Protein AF-A0A6A3IFI1-F1 (afdb_monomer)

Foldseek 3Di:
DPPVVVQLVVLVVCLLPQADDDPDDLVNSLVVNVVSCVSNVQDLADQDPSVQVSLVSSLVRDPDVVLCVVCVPPPPRHDVSSVVVVVVVVVVVVVVVVVPDPPDDPDD

Sequence (108 aa):
MYYCAEFTRSATARYYSAKRYGKEHVCDYLNRLNGYARNAGVQFEGDGRDAKHHVEHFLDTCDDRGLEECLCHVRVSDIYELEGMIDGILRYRKRNSAREPSLRRYRI

Mean predicted aligned error: 9.22 Å

Organism: NCBI:txid53985

Nearest PDB structures (foldseek):
  6hww-assembly1_A  TM=5.059E-01  e=2.234E+00  Murine leukemia virus
  1v2z-assembly1_A-2  TM=2.983E-01  e=1.498E+00  Thermosynechococcus vestitus BP-1
  5c5e-assembly1_B  TM=2.623E-01  e=2.365E+00  Synechococcus elongatus PCC 7942 = FACHB-805

Radius of gyration: 18.04 Å; Cα contacts (8 Å, |Δi|>4): 78; chains: 1; bounding box: 43×27×64 Å

Secondary structure (DSSP, 8-state):
--HHHHHHHHHHHHHHH----TT--HHHHHHHHHHHHHHHT---SSSSHHHHHHHHHHHHHS--HHHHHHHTTS---SHHHHHHHHHHHHHHHHHHHTT---------

pLDDT: mean 80.7, std 13.39, range [44.22, 94.38]

Solvent-accessible surface area (backbone atoms only — not comparable to full-atom values): 6302 Å² total; per-residue (Å²): 137,72,71,62,58,58,53,40,51,52,24,41,51,51,39,77,68,54,59,58,58,94,85,62,49,70,71,59,42,49,55,53,49,53,53,29,31,56,62,41,66,51,59,33,92,42,86,41,73,49,8,36,51,48,52,52,53,46,52,76,27,54,81,42,67,72,55,38,64,70,43,72,82,51,86,63,44,35,54,68,59,45,52,51,49,50,53,50,53,52,52,49,50,56,55,51,66,71,61,61,72,76,92,70,78,92,76,132

Structure (mmCIF, N/CA/C/O backbone):
data_AF-A0A6A3IFI1-F1
#
_entry.id   AF-A0A6A3IFI1-F1
#
loop_
_atom_site.group_PDB
_atom_site.id
_atom_site.type_symbol
_atom_site.label_atom_id
_atom_site.label_alt_id
_atom_site.label_comp_id
_atom_site.label_asym_id
_atom_site.label_entity_id
_atom_site.label_seq_id
_atom_site.pdbx_PDB_ins_code
_atom_site.Cartn_x
_atom_site.Cartn_y
_atom_site.Cartn_z
_atom_site.occupancy
_atom_site.B_iso_or_equiv
_atom_site.auth_seq_id
_atom_site.auth_comp_id
_atom_site.auth_asym_id
_atom_site.auth_atom_id
_atom_site.pdbx_PDB_model_num
ATOM 1 N N . MET A 1 1 ? 22.986 -6.237 -22.266 1.00 44.22 1 MET A N 1
ATOM 2 C CA . MET A 1 1 ? 21.945 -5.346 -21.705 1.00 44.22 1 MET A CA 1
ATOM 3 C C . MET A 1 1 ? 21.795 -5.590 -20.198 1.00 44.22 1 MET A C 1
ATOM 5 O O . MET A 1 1 ? 20.868 -6.271 -19.795 1.00 44.22 1 MET A O 1
ATOM 9 N N . TYR A 1 2 ? 22.713 -5.090 -19.358 1.00 55.84 2 TYR A N 1
ATOM 10 C CA . TYR A 1 2 ? 22.744 -5.425 -17.915 1.00 55.84 2 TYR A CA 1
ATOM 11 C C . TYR A 1 2 ? 22.252 -4.297 -16.985 1.00 55.84 2 TYR A C 1
ATOM 13 O O . TYR A 1 2 ? 22.098 -4.505 -15.789 1.00 55.84 2 TYR A O 1
ATOM 21 N N . TYR A 1 3 ? 21.973 -3.102 -17.519 1.00 50.97 3 TYR A N 1
ATOM 22 C CA . TYR A 1 3 ? 21.614 -1.936 -16.700 1.00 50.97 3 TYR A CA 1
ATOM 23 C C . TYR A 1 3 ? 20.147 -1.951 -16.222 1.00 50.97 3 TYR A C 1
ATOM 25 O O . TYR A 1 3 ? 19.836 -1.426 -15.158 1.00 50.97 3 TYR A O 1
ATOM 33 N N . CYS A 1 4 ? 19.244 -2.608 -16.960 1.00 59.72 4 CYS A N 1
ATO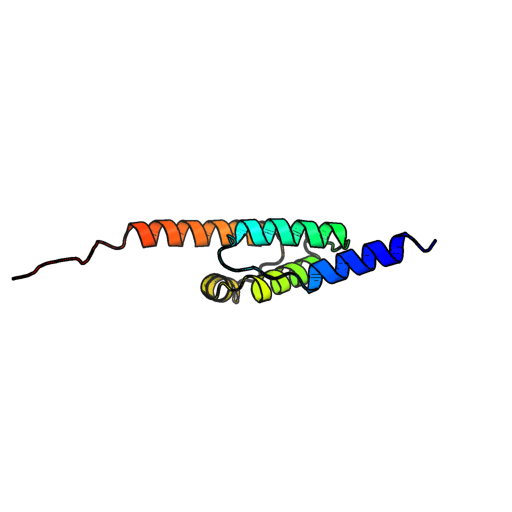M 34 C CA . CYS A 1 4 ? 17.822 -2.670 -16.601 1.00 59.72 4 CYS A CA 1
ATOM 35 C C . CYS A 1 4 ? 17.530 -3.664 -15.466 1.00 59.72 4 CYS A C 1
ATOM 37 O O . CYS A 1 4 ? 16.679 -3.389 -14.628 1.00 59.72 4 CYS A O 1
ATOM 39 N N . ALA A 1 5 ? 18.254 -4.788 -15.393 1.00 61.28 5 ALA A N 1
ATOM 40 C CA . ALA A 1 5 ? 17.968 -5.848 -14.423 1.00 61.28 5 ALA A CA 1
ATOM 41 C C . ALA A 1 5 ? 18.235 -5.417 -12.972 1.00 61.28 5 ALA A C 1
ATOM 43 O O . ALA A 1 5 ? 17.437 -5.721 -12.093 1.00 61.28 5 ALA A O 1
ATOM 44 N 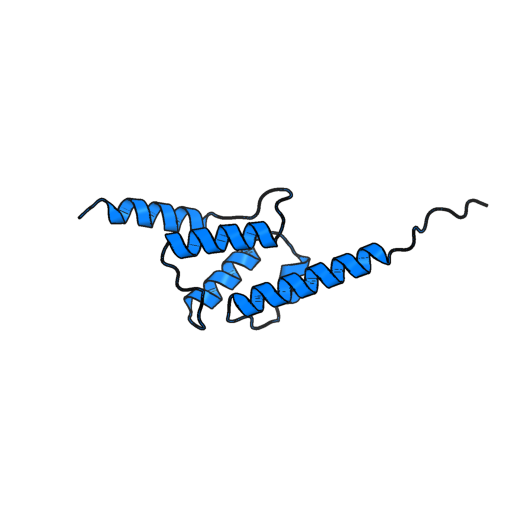N . GLU A 1 6 ? 19.311 -4.668 -12.716 1.00 65.62 6 GLU A N 1
ATOM 45 C CA . GLU A 1 6 ? 19.642 -4.167 -11.373 1.00 65.62 6 GLU A CA 1
ATOM 46 C C . GLU A 1 6 ? 18.659 -3.083 -10.904 1.00 65.62 6 GLU A C 1
ATOM 48 O O . GLU A 1 6 ? 18.229 -3.089 -9.749 1.00 65.62 6 GLU A O 1
ATOM 53 N N . PHE A 1 7 ? 18.233 -2.190 -11.808 1.00 63.88 7 PHE A N 1
ATOM 54 C CA . PHE A 1 7 ? 17.234 -1.166 -11.493 1.00 63.88 7 PHE A CA 1
ATOM 55 C C . PHE A 1 7 ? 15.871 -1.790 -11.183 1.00 63.88 7 PHE A C 1
ATOM 57 O O . PHE A 1 7 ? 15.280 -1.483 -10.147 1.00 63.88 7 PHE A O 1
ATOM 64 N N . THR A 1 8 ? 15.407 -2.720 -12.024 1.00 68.31 8 THR A N 1
ATOM 65 C CA . THR A 1 8 ? 14.160 -3.457 -11.789 1.00 68.31 8 THR A CA 1
ATOM 66 C C . THR A 1 8 ? 14.252 -4.284 -10.511 1.00 68.31 8 THR A C 1
ATOM 68 O O . THR A 1 8 ? 13.376 -4.171 -9.664 1.00 68.31 8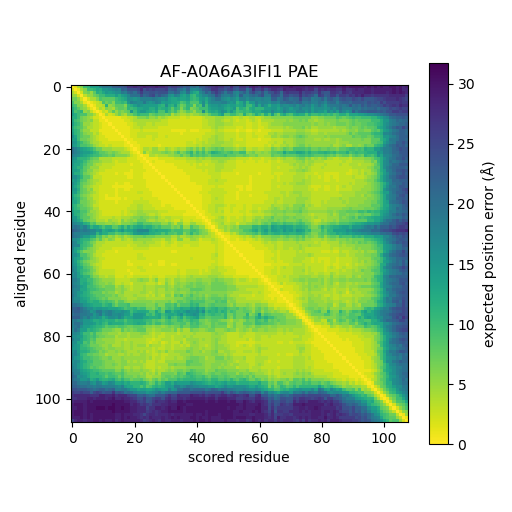 THR A O 1
ATOM 71 N N . ARG A 1 9 ? 15.347 -5.020 -10.281 1.00 74.88 9 ARG A N 1
ATOM 72 C CA . ARG A 1 9 ? 15.569 -5.786 -9.044 1.00 74.88 9 ARG A CA 1
ATOM 73 C C . ARG A 1 9 ? 15.542 -4.893 -7.802 1.00 74.88 9 ARG A C 1
ATOM 75 O O . ARG A 1 9 ? 14.934 -5.265 -6.800 1.00 74.88 9 ARG A O 1
ATOM 82 N N . SER A 1 10 ? 16.137 -3.699 -7.867 1.00 86.94 10 SER A N 1
ATOM 83 C CA . SER A 1 10 ? 16.043 -2.712 -6.787 1.00 86.94 10 SER A CA 1
ATOM 84 C C . SER A 1 10 ? 14.622 -2.173 -6.612 1.00 86.94 10 SER A C 1
ATOM 86 O O . SER A 1 10 ? 14.241 -1.893 -5.477 1.00 86.94 10 SER A O 1
ATOM 88 N N . ALA A 1 11 ? 13.856 -1.980 -7.685 1.00 89.19 11 ALA A N 1
ATOM 89 C CA . ALA A 1 11 ? 12.484 -1.487 -7.605 1.00 89.19 11 ALA A CA 1
ATOM 90 C C . ALA A 1 11 ? 11.551 -2.542 -6.995 1.00 89.19 11 ALA A C 1
ATOM 92 O O . ALA A 1 11 ? 10.828 -2.246 -6.045 1.00 89.19 11 ALA A O 1
ATOM 93 N N . THR A 1 12 ? 11.647 -3.790 -7.453 1.00 89.25 12 THR A N 1
ATOM 94 C CA . THR A 1 12 ? 10.906 -4.933 -6.912 1.00 89.25 12 THR A CA 1
ATOM 95 C C . THR A 1 12 ? 11.246 -5.169 -5.439 1.00 89.25 12 THR A C 1
ATOM 97 O O . THR A 1 12 ? 10.349 -5.357 -4.621 1.00 89.25 12 THR A O 1
ATOM 100 N N . ALA A 1 13 ? 12.526 -5.066 -5.057 1.00 90.62 13 ALA A N 1
ATOM 101 C CA . ALA A 1 13 ? 12.938 -5.170 -3.657 1.00 90.62 13 ALA A CA 1
ATOM 102 C C . ALA A 1 13 ? 12.327 -4.062 -2.785 1.00 90.62 13 ALA A C 1
ATOM 104 O O . ALA A 1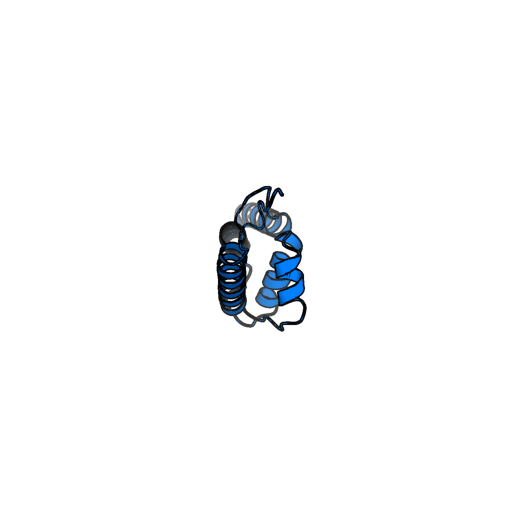 13 ? 11.865 -4.339 -1.679 1.00 90.62 13 ALA A O 1
ATOM 105 N N . ARG A 1 14 ? 12.279 -2.813 -3.273 1.00 91.94 14 ARG A N 1
ATOM 106 C CA . ARG A 1 14 ? 11.621 -1.703 -2.558 1.00 91.94 14 ARG A CA 1
ATOM 107 C C . ARG A 1 14 ? 10.120 -1.923 -2.418 1.00 91.94 14 ARG A C 1
ATOM 109 O O . ARG A 1 14 ? 9.585 -1.628 -1.360 1.00 91.94 14 ARG A O 1
ATOM 116 N N . TYR A 1 15 ? 9.463 -2.448 -3.451 1.00 93.94 15 TYR A N 1
ATOM 117 C CA . TYR A 1 15 ? 8.035 -2.752 -3.421 1.00 93.94 15 TYR A CA 1
ATOM 118 C C . TYR A 1 15 ? 7.694 -3.800 -2.349 1.00 93.94 15 TYR A C 1
ATOM 120 O O . TYR A 1 15 ? 6.918 -3.514 -1.439 1.00 93.94 15 TYR A O 1
ATOM 128 N N . TYR A 1 16 ? 8.341 -4.968 -2.382 1.00 90.38 16 TYR A N 1
ATOM 129 C CA . TYR A 1 16 ? 8.042 -6.054 -1.439 1.00 90.38 16 TYR A CA 1
ATOM 130 C C . TYR A 1 16 ? 8.520 -5.794 -0.004 1.00 90.38 16 TYR A C 1
ATOM 132 O O . TYR A 1 16 ? 7.983 -6.377 0.932 1.00 90.38 16 TYR A O 1
ATOM 140 N N . SER A 1 17 ? 9.515 -4.924 0.195 1.00 91.06 17 SER A N 1
ATOM 141 C CA . SER A 1 17 ? 9.972 -4.530 1.539 1.00 91.06 17 SER A CA 1
ATOM 142 C C . SER A 1 17 ? 9.242 -3.310 2.107 1.00 91.06 17 SER A C 1
ATOM 144 O O . SER A 1 17 ? 9.462 -2.952 3.268 1.00 91.06 17 SER A O 1
ATOM 146 N N . ALA A 1 18 ? 8.397 -2.647 1.311 1.00 93.12 18 ALA A N 1
ATOM 147 C CA . ALA A 1 18 ? 7.685 -1.463 1.752 1.00 93.12 18 ALA A CA 1
ATOM 148 C C . ALA A 1 18 ? 6.682 -1.814 2.847 1.00 93.12 18 ALA A C 1
ATOM 150 O O . ALA A 1 18 ? 5.826 -2.669 2.677 1.00 93.12 18 ALA A O 1
ATOM 151 N N . LYS A 1 19 ? 6.747 -1.062 3.939 1.00 94.06 19 LYS A N 1
ATOM 152 C CA . LYS A 1 19 ? 5.749 -1.055 5.004 1.00 94.06 19 LYS A CA 1
ATOM 153 C C . LYS A 1 19 ? 5.464 0.367 5.437 1.00 94.06 19 LYS A C 1
ATOM 155 O O . LYS A 1 19 ? 6.278 1.264 5.175 1.00 94.06 19 LYS A O 1
ATOM 160 N N . ARG A 1 20 ? 4.319 0.579 6.071 1.00 93.88 20 ARG A N 1
ATOM 161 C CA . ARG A 1 20 ? 4.000 1.860 6.693 1.00 93.88 20 ARG A CA 1
ATOM 162 C C . ARG A 1 20 ? 4.899 2.078 7.908 1.00 93.88 20 ARG A C 1
ATOM 164 O O . ARG A 1 20 ? 5.195 1.137 8.644 1.00 93.88 20 ARG A O 1
ATOM 171 N N . TYR A 1 21 ? 5.346 3.313 8.127 1.00 86.81 21 TYR A N 1
ATOM 172 C CA . TYR A 1 21 ? 6.222 3.635 9.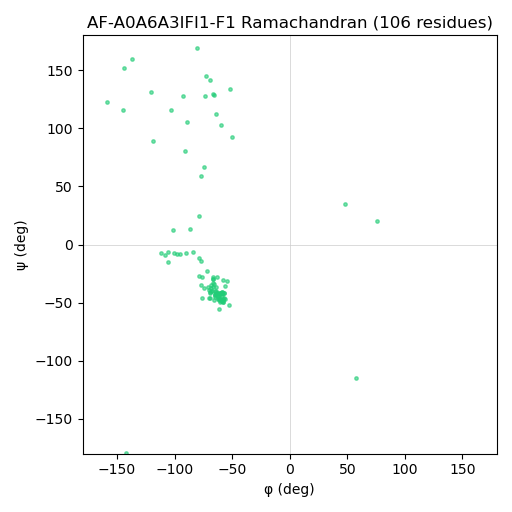259 1.00 86.81 21 TYR A CA 1
ATOM 173 C C . TYR A 1 21 ? 5.619 4.684 10.200 1.00 86.81 21 TYR A C 1
ATOM 175 O O . TYR A 1 21 ? 5.225 5.774 9.786 1.00 86.81 21 TYR A O 1
ATOM 183 N N . GLY A 1 22 ? 5.641 4.393 11.505 1.00 85.88 22 GLY A N 1
ATOM 184 C CA . GLY A 1 22 ? 5.365 5.361 12.568 1.00 85.88 22 GLY A CA 1
ATOM 185 C C . GLY A 1 22 ? 3.993 6.028 12.452 1.00 85.88 22 GLY A C 1
ATOM 186 O O . GLY A 1 22 ? 2.965 5.380 12.605 1.00 85.88 22 GLY A O 1
ATOM 187 N N . LYS A 1 23 ? 3.986 7.347 12.225 1.00 86.06 23 LYS A N 1
ATOM 188 C CA . LYS A 1 23 ? 2.768 8.168 12.102 1.00 86.06 23 LYS A CA 1
ATOM 189 C C . LYS A 1 23 ? 2.400 8.495 10.649 1.00 86.06 23 LYS A C 1
ATOM 191 O O . LYS A 1 23 ? 1.578 9.382 10.438 1.00 86.06 23 LYS A O 1
ATOM 196 N N . GLU A 1 24 ? 3.015 7.832 9.665 1.00 90.06 24 GLU A N 1
ATOM 197 C CA . GLU A 1 24 ? 2.663 7.992 8.247 1.00 90.06 24 GLU A CA 1
ATOM 198 C C . GLU A 1 24 ? 1.151 7.801 8.079 1.00 90.06 24 GLU A C 1
ATOM 200 O O . GLU A 1 24 ? 0.560 6.888 8.669 1.00 90.06 24 GLU A O 1
ATOM 205 N N . HIS A 1 25 ? 0.497 8.689 7.335 1.00 89.44 25 HIS A N 1
ATOM 206 C CA . HIS A 1 25 ?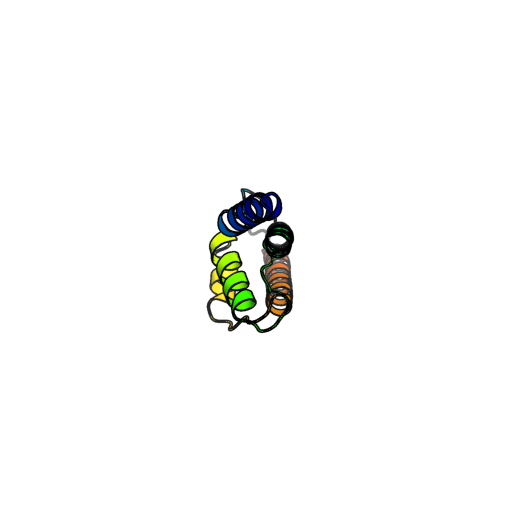 -0.927 8.544 7.083 1.00 89.44 25 HIS A CA 1
ATOM 207 C C . HIS A 1 25 ? -1.150 7.393 6.099 1.00 89.44 25 HIS A C 1
ATOM 209 O O . HIS A 1 25 ? -0.352 7.179 5.190 1.00 89.44 25 HIS A O 1
ATOM 215 N N . VAL A 1 26 ? -2.246 6.652 6.256 1.00 89.81 26 VAL A N 1
ATOM 216 C CA . VAL A 1 26 ? -2.528 5.482 5.410 1.00 89.81 26 VAL A CA 1
ATOM 217 C C . VAL A 1 26 ? -2.571 5.857 3.923 1.00 89.81 26 VAL A C 1
ATOM 219 O O . VAL A 1 26 ? -2.004 5.148 3.098 1.00 89.81 26 VAL A O 1
ATOM 222 N N . CYS A 1 27 ? -3.180 6.995 3.575 1.00 90.19 27 CYS A N 1
ATOM 223 C CA . CYS A 1 27 ? -3.223 7.463 2.186 1.00 90.19 27 CYS A CA 1
ATOM 224 C C . CYS A 1 27 ? -1.834 7.832 1.641 1.00 90.19 27 CYS A C 1
ATOM 226 O O . CYS A 1 27 ? -1.572 7.631 0.458 1.00 90.19 27 CYS A O 1
ATOM 228 N N . ASP A 1 28 ? -0.942 8.359 2.484 1.00 91.81 28 ASP A N 1
ATOM 229 C CA . ASP A 1 28 ? 0.428 8.688 2.071 1.00 91.81 28 ASP A CA 1
ATOM 230 C C . ASP A 1 28 ? 1.209 7.401 1.798 1.00 91.81 28 ASP A C 1
ATOM 232 O O . ASP A 1 28 ? 1.907 7.287 0.788 1.00 91.81 28 ASP A O 1
ATOM 236 N N . TYR A 1 29 ? 1.017 6.399 2.660 1.00 93.50 29 TYR A N 1
ATOM 237 C CA . TYR A 1 29 ? 1.594 5.077 2.477 1.00 93.50 29 TYR A CA 1
ATOM 238 C C . TYR A 1 29 ? 1.109 4.409 1.184 1.00 93.50 29 TYR A C 1
ATOM 240 O O . TYR A 1 29 ? 1.935 3.932 0.407 1.00 93.50 29 TYR A O 1
ATOM 248 N N . LEU A 1 30 ? -0.200 4.437 0.914 1.00 91.88 30 LEU A N 1
ATOM 249 C CA . LEU A 1 30 ? -0.779 3.902 -0.321 1.00 91.88 30 LEU A CA 1
ATOM 250 C C . LEU A 1 30 ? -0.173 4.576 -1.560 1.00 91.88 30 LEU A C 1
ATOM 252 O O . LEU A 1 30 ? 0.308 3.898 -2.462 1.00 91.88 30 LEU A O 1
ATOM 256 N N . ASN A 1 31 ? -0.087 5.910 -1.570 1.00 91.38 31 ASN A N 1
ATOM 257 C CA . ASN A 1 31 ? 0.530 6.653 -2.672 1.00 91.38 31 ASN A CA 1
ATOM 258 C C . ASN A 1 31 ? 2.003 6.269 -2.891 1.00 91.38 31 ASN A C 1
ATOM 260 O O . ASN A 1 31 ? 2.448 6.101 -4.032 1.00 91.38 31 ASN A O 1
ATOM 264 N N . ARG A 1 32 ? 2.767 6.098 -1.805 1.00 94.38 32 ARG A N 1
ATOM 265 C CA . ARG A 1 32 ? 4.167 5.654 -1.863 1.00 94.38 32 ARG A CA 1
ATOM 266 C C . ARG A 1 32 ? 4.286 4.232 -2.412 1.00 94.38 32 ARG A C 1
ATOM 268 O O . ARG A 1 32 ? 5.148 3.980 -3.258 1.00 94.38 32 ARG A O 1
ATOM 275 N N . LEU A 1 33 ? 3.417 3.326 -1.968 1.00 94.00 33 LEU A N 1
ATOM 276 C CA . LEU A 1 33 ? 3.383 1.938 -2.418 1.00 94.00 33 LEU A CA 1
ATOM 277 C C . LEU A 1 33 ? 3.011 1.835 -3.906 1.00 94.00 33 LEU A C 1
ATOM 279 O O . LEU A 1 33 ? 3.707 1.139 -4.648 1.00 94.00 33 LEU A O 1
ATOM 283 N N . ASN A 1 34 ? 2.020 2.606 -4.363 1.00 92.56 34 ASN A N 1
ATOM 284 C CA . ASN A 1 34 ? 1.632 2.714 -5.774 1.00 92.56 34 ASN A CA 1
ATOM 285 C C . ASN A 1 34 ? 2.822 3.170 -6.634 1.00 92.56 34 ASN A C 1
ATOM 287 O O . ASN A 1 34 ? 3.085 2.625 -7.706 1.00 92.56 34 ASN A O 1
ATOM 291 N N . GLY A 1 35 ? 3.603 4.142 -6.151 1.00 93.06 35 GLY A N 1
ATOM 292 C CA . GLY A 1 35 ? 4.831 4.579 -6.818 1.00 93.06 35 GLY A CA 1
ATOM 293 C C . GLY A 1 35 ? 5.875 3.464 -6.954 1.00 93.06 35 GLY A C 1
ATOM 294 O O . GLY A 1 35 ? 6.489 3.313 -8.011 1.00 93.06 35 GLY A O 1
ATOM 295 N N . TYR A 1 36 ? 6.073 2.649 -5.915 1.00 93.31 36 TYR A N 1
ATOM 296 C CA . TYR A 1 36 ? 6.991 1.507 -5.982 1.00 93.31 36 TYR A CA 1
ATOM 297 C C . TYR A 1 36 ? 6.492 0.400 -6.904 1.00 93.31 36 TYR A C 1
ATOM 299 O O . TYR A 1 36 ? 7.293 -0.141 -7.662 1.00 93.31 36 TYR A O 1
ATOM 307 N N . ALA A 1 37 ? 5.192 0.111 -6.891 1.00 91.88 37 ALA A N 1
ATOM 308 C CA . ALA A 1 37 ? 4.573 -0.859 -7.783 1.00 91.88 37 ALA A CA 1
ATOM 309 C C . ALA A 1 37 ? 4.757 -0.464 -9.258 1.00 91.88 37 ALA A C 1
ATOM 311 O O . ALA A 1 37 ? 5.251 -1.274 -10.043 1.00 91.88 37 ALA A O 1
ATOM 312 N N . ARG A 1 38 ? 4.504 0.808 -9.613 1.00 91.44 38 ARG A N 1
ATOM 313 C CA . ARG A 1 38 ? 4.756 1.331 -10.973 1.00 91.44 38 ARG A CA 1
ATOM 314 C C . ARG A 1 38 ? 6.225 1.199 -11.375 1.00 91.44 38 ARG A C 1
ATOM 316 O O . ARG A 1 38 ? 6.525 0.730 -12.468 1.00 91.44 38 ARG A O 1
ATOM 323 N N . ASN A 1 39 ? 7.149 1.545 -10.478 1.00 90.50 39 ASN A N 1
ATOM 324 C CA . ASN A 1 39 ? 8.589 1.423 -10.739 1.00 90.50 39 ASN A CA 1
ATOM 325 C C . ASN A 1 39 ? 9.057 -0.035 -10.877 1.00 90.50 39 ASN A C 1
ATOM 327 O O . ASN A 1 39 ? 10.035 -0.302 -11.573 1.00 90.50 39 ASN A O 1
ATOM 331 N N . ALA A 1 40 ? 8.387 -0.969 -10.202 1.00 89.81 40 ALA A N 1
ATOM 332 C CA . ALA A 1 40 ? 8.654 -2.401 -10.285 1.00 89.81 40 ALA A CA 1
ATOM 333 C C . ALA A 1 40 ? 7.959 -3.079 -11.481 1.00 89.81 40 ALA A C 1
ATOM 335 O O . ALA A 1 40 ? 8.211 -4.256 -11.727 1.00 89.81 40 ALA A O 1
ATOM 336 N N . GLY A 1 41 ? 7.112 -2.354 -12.222 1.00 88.19 41 GLY A N 1
ATOM 337 C CA . GLY A 1 41 ? 6.344 -2.888 -13.348 1.00 88.19 41 GLY A CA 1
ATOM 338 C C . GLY A 1 41 ? 5.141 -3.744 -12.941 1.00 88.19 41 GLY A C 1
ATOM 339 O O . GLY A 1 41 ? 4.669 -4.535 -13.750 1.00 88.19 41 GLY A O 1
ATOM 340 N N . VAL A 1 42 ? 4.656 -3.609 -11.703 1.00 88.56 42 VAL A N 1
ATOM 341 C CA . VAL A 1 42 ? 3.466 -4.320 -11.211 1.00 88.56 42 VAL A CA 1
ATOM 342 C C . VAL A 1 42 ? 2.218 -3.705 -11.841 1.00 88.56 42 VAL A C 1
ATOM 344 O O . VAL A 1 42 ? 2.012 -2.493 -11.756 1.00 88.56 42 VAL A O 1
ATOM 347 N N . GLN A 1 43 ? 1.370 -4.531 -12.453 1.00 86.38 43 GLN A N 1
ATOM 348 C CA . GLN A 1 43 ? 0.138 -4.081 -13.104 1.00 86.38 43 GLN A CA 1
ATOM 349 C C . GLN A 1 43 ? -1.042 -4.110 -12.121 1.00 86.38 43 GLN A C 1
ATOM 351 O O . GLN A 1 43 ? -1.831 -5.049 -12.111 1.00 86.38 43 GLN A O 1
ATOM 356 N N . PHE A 1 44 ? -1.158 -3.084 -11.275 1.00 83.44 44 PHE A N 1
ATOM 357 C CA . PHE A 1 44 ? -2.196 -3.013 -10.232 1.00 83.44 44 PHE A CA 1
ATOM 358 C C . PHE A 1 44 ? -3.410 -2.131 -10.583 1.00 83.44 44 PHE A C 1
ATOM 360 O O . PHE A 1 44 ? -4.375 -2.108 -9.829 1.00 83.44 44 PHE A O 1
ATOM 367 N N . GLU A 1 45 ? -3.369 -1.396 -11.697 1.00 81.62 45 GLU A N 1
ATOM 368 C CA . GLU A 1 45 ? -4.407 -0.426 -12.104 1.00 81.62 45 GLU A CA 1
ATOM 369 C C . GLU A 1 45 ? -5.568 -1.062 -12.905 1.00 81.62 45 GLU A C 1
ATOM 371 O O . GLU A 1 45 ? -6.343 -0.353 -13.541 1.00 81.62 45 GLU A O 1
ATOM 376 N N . GLY A 1 46 ? -5.676 -2.394 -12.926 1.00 77.62 46 GLY A N 1
ATOM 377 C CA . GLY A 1 46 ? -6.746 -3.125 -13.616 1.00 77.62 46 GLY A CA 1
ATOM 378 C C . GLY A 1 46 ? -7.201 -4.352 -12.829 1.00 77.62 46 GLY A C 1
ATOM 379 O O . GLY A 1 46 ? -6.649 -4.653 -11.783 1.00 77.62 46 GLY A O 1
ATOM 380 N N . ASP A 1 47 ? -8.154 -5.126 -13.340 1.00 68.81 47 ASP A N 1
ATOM 381 C CA . ASP A 1 47 ? -8.761 -6.286 -12.655 1.00 68.81 47 ASP A CA 1
ATOM 382 C C . ASP A 1 47 ? -7.906 -7.577 -12.682 1.00 68.81 47 ASP A C 1
ATOM 384 O O . ASP A 1 47 ? -8.401 -8.702 -12.562 1.00 68.81 47 ASP A O 1
ATOM 388 N N . GLY A 1 48 ? -6.590 -7.426 -12.838 1.00 74.12 48 GLY A N 1
ATOM 389 C CA . GLY A 1 48 ? -5.639 -8.526 -12.962 1.00 74.12 48 GLY A CA 1
ATOM 390 C C . GLY A 1 48 ? -5.244 -9.171 -11.628 1.00 74.12 48 GLY A C 1
ATOM 391 O O . GLY A 1 48 ? -5.465 -8.640 -10.540 1.00 74.12 48 GLY A O 1
ATOM 392 N N . ARG A 1 49 ? -4.558 -10.323 -11.702 1.00 81.00 49 ARG A N 1
ATOM 393 C CA . ARG A 1 49 ? -3.988 -10.992 -10.511 1.00 81.00 49 ARG A CA 1
ATOM 394 C C . ARG A 1 49 ? -3.048 -10.084 -9.715 1.00 81.00 49 ARG A C 1
ATOM 396 O O . ARG A 1 49 ? -3.028 -10.161 -8.489 1.00 81.00 49 ARG A O 1
ATOM 403 N N . ASP A 1 50 ? -2.306 -9.237 -10.417 1.00 84.88 50 ASP A N 1
ATOM 404 C CA . ASP A 1 50 ? -1.351 -8.306 -9.823 1.00 84.88 50 ASP A CA 1
ATOM 405 C C . ASP A 1 50 ? -2.048 -7.228 -8.986 1.00 84.88 50 ASP A C 1
ATOM 407 O O . ASP A 1 50 ? -1.519 -6.849 -7.946 1.00 84.88 50 ASP A O 1
ATOM 411 N N . ALA A 1 51 ? -3.258 -6.797 -9.358 1.00 85.00 51 ALA A N 1
ATOM 412 C CA . ALA A 1 51 ? -4.036 -5.849 -8.564 1.00 85.00 51 ALA A CA 1
ATOM 413 C C . ALA A 1 51 ? -4.533 -6.460 -7.258 1.00 85.00 51 ALA A C 1
ATOM 415 O O . ALA A 1 51 ? -4.328 -5.878 -6.195 1.00 85.00 51 ALA A O 1
ATOM 416 N N . LYS A 1 52 ? -5.082 -7.680 -7.300 1.00 85.44 52 LYS A N 1
ATOM 417 C CA . LYS A 1 52 ? -5.477 -8.395 -6.077 1.00 85.44 52 LYS A CA 1
ATOM 418 C C . LYS A 1 52 ? -4.291 -8.585 -5.132 1.00 85.44 52 LYS A C 1
ATOM 420 O O . LYS A 1 52 ? -4.394 -8.294 -3.946 1.00 85.44 52 LYS A O 1
ATOM 425 N N . HIS A 1 53 ? -3.154 -9.032 -5.666 1.00 88.50 53 HIS A N 1
ATOM 426 C CA . HIS A 1 53 ? -1.942 -9.211 -4.872 1.00 88.50 53 HIS A CA 1
ATOM 427 C C . HIS A 1 53 ? -1.419 -7.883 -4.305 1.00 88.50 53 HIS A C 1
ATOM 429 O O . HIS A 1 53 ? -0.928 -7.836 -3.181 1.00 88.50 53 HIS A O 1
ATOM 435 N N . HIS A 1 54 ? -1.541 -6.794 -5.063 1.00 91.25 54 HIS A N 1
ATOM 436 C CA . HIS A 1 54 ? -1.161 -5.463 -4.609 1.00 91.25 54 HIS A CA 1
ATOM 437 C C . HIS A 1 54 ? -2.029 -4.967 -3.446 1.00 91.25 54 HIS A C 1
ATOM 439 O O . HIS A 1 54 ? -1.498 -4.439 -2.469 1.00 91.25 54 HIS A O 1
ATOM 445 N N . VAL A 1 55 ? -3.343 -5.191 -3.521 1.00 88.31 55 VAL A N 1
ATOM 446 C CA . VAL A 1 55 ? -4.293 -4.882 -2.442 1.00 88.31 55 VAL A CA 1
ATOM 447 C C . VAL A 1 55 ? -3.973 -5.692 -1.184 1.00 88.31 55 VAL A C 1
ATOM 449 O O . VAL A 1 55 ? -3.894 -5.121 -0.099 1.00 88.31 55 VAL A O 1
ATOM 452 N N . GLU A 1 56 ? -3.739 -7.000 -1.321 1.00 87.94 56 GLU A N 1
ATOM 453 C CA . GLU A 1 56 ? -3.347 -7.870 -0.201 1.00 87.94 56 GLU A CA 1
ATOM 454 C C . GLU A 1 56 ? -2.048 -7.381 0.451 1.00 87.94 56 GLU A C 1
ATOM 456 O O . GLU A 1 56 ? -1.999 -7.176 1.663 1.00 87.94 56 GLU A O 1
ATOM 461 N N . HIS A 1 57 ? -1.025 -7.093 -0.361 1.00 91.12 57 HIS A N 1
ATOM 462 C CA . HIS A 1 57 ? 0.250 -6.569 0.128 1.00 91.12 57 HIS A CA 1
ATOM 463 C C . HIS A 1 57 ? 0.079 -5.249 0.880 1.00 91.12 57 HIS A C 1
ATOM 465 O O . HIS A 1 57 ? 0.695 -5.065 1.926 1.00 91.12 57 HIS A O 1
ATOM 471 N N . PHE A 1 58 ? -0.772 -4.336 0.401 1.00 91.19 58 PHE A N 1
ATOM 472 C CA . PHE A 1 58 ? -1.082 -3.098 1.115 1.00 91.19 58 PHE A CA 1
ATOM 473 C C . PHE A 1 58 ? -1.720 -3.358 2.487 1.00 91.19 58 PHE A C 1
ATOM 475 O O . PHE A 1 58 ? -1.287 -2.760 3.472 1.00 91.19 58 PHE A O 1
ATOM 482 N N . LEU A 1 59 ? -2.730 -4.231 2.570 1.00 88.44 59 LEU A N 1
ATOM 483 C CA . LEU A 1 59 ? -3.429 -4.512 3.829 1.00 88.44 59 LEU A CA 1
ATOM 484 C C . LEU A 1 59 ? -2.476 -5.101 4.877 1.00 88.44 59 LEU A C 1
ATOM 486 O O . LEU A 1 59 ? -2.447 -4.604 6.003 1.00 88.44 59 LEU A O 1
ATOM 490 N N . ASP A 1 60 ? -1.617 -6.039 4.474 1.00 88.56 60 ASP A N 1
ATOM 491 C CA . ASP A 1 60 ? -0.621 -6.676 5.348 1.00 88.56 60 ASP A CA 1
ATOM 492 C C . ASP A 1 60 ? 0.423 -5.689 5.900 1.00 88.56 60 ASP A C 1
ATOM 494 O O . ASP A 1 60 ? 0.999 -5.887 6.971 1.00 88.56 60 ASP A O 1
ATOM 498 N N . THR A 1 61 ? 0.704 -4.613 5.165 1.00 91.50 61 THR A N 1
ATOM 499 C CA . THR A 1 61 ? 1.832 -3.710 5.439 1.00 91.50 61 THR A CA 1
ATOM 500 C C . THR A 1 61 ? 1.413 -2.317 5.915 1.00 91.50 61 THR A C 1
ATOM 502 O O . THR A 1 61 ? 2.270 -1.526 6.334 1.00 91.50 61 THR A O 1
ATOM 505 N N . CYS A 1 62 ? 0.109 -2.010 5.894 1.00 89.69 62 CYS A N 1
ATOM 506 C CA . CYS A 1 62 ? -0.453 -0.732 6.336 1.00 89.69 62 CYS A CA 1
ATOM 507 C C . CYS A 1 62 ? -0.583 -0.596 7.865 1.00 89.69 62 CYS A C 1
ATOM 509 O O . CYS A 1 62 ? -0.835 0.515 8.342 1.00 89.69 62 CYS A O 1
ATOM 511 N N . ASP A 1 63 ? -0.411 -1.688 8.623 1.00 87.19 63 ASP A N 1
ATOM 512 C CA . ASP A 1 63 ? -0.448 -1.733 10.099 1.00 87.19 63 ASP A CA 1
ATOM 513 C C . ASP A 1 63 ? -1.671 -1.004 10.708 1.00 87.19 63 ASP A C 1
ATOM 515 O O . ASP A 1 63 ? -1.596 -0.346 11.746 1.00 87.19 63 ASP A O 1
ATOM 519 N N . ASP A 1 64 ? -2.823 -1.060 10.030 1.00 86.69 64 ASP A N 1
ATOM 520 C CA . ASP A 1 64 ? -4.092 -0.501 10.504 1.00 86.69 64 ASP A CA 1
ATOM 521 C C . ASP A 1 64 ? -5.113 -1.625 10.650 1.00 86.69 64 ASP A C 1
ATOM 523 O O . ASP A 1 64 ? -5.886 -1.914 9.738 1.00 86.69 64 ASP A O 1
ATOM 527 N N . ARG A 1 65 ? -5.135 -2.238 11.839 1.00 83.62 65 ARG A N 1
ATOM 528 C 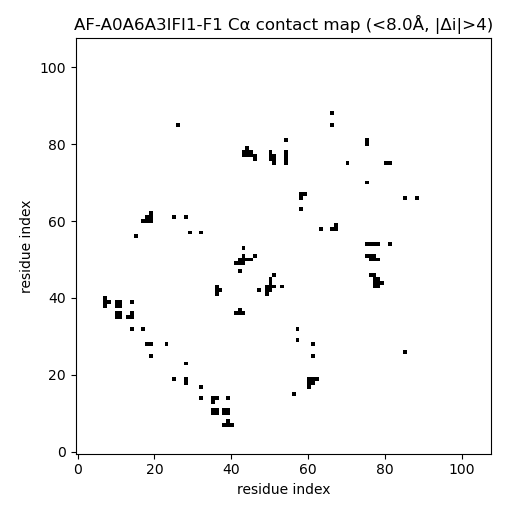CA . ARG A 1 65 ? -6.033 -3.362 12.151 1.00 83.62 65 ARG A CA 1
ATOM 529 C C . ARG A 1 65 ? -7.502 -3.051 11.890 1.00 83.62 65 ARG A C 1
ATOM 531 O O . ARG A 1 65 ? -8.264 -3.942 11.556 1.00 83.62 65 ARG A O 1
ATOM 538 N N . GLY A 1 66 ? -7.918 -1.795 12.058 1.00 83.12 66 GLY A N 1
ATOM 539 C CA . GLY A 1 66 ? -9.306 -1.424 11.806 1.00 83.12 66 GLY A CA 1
ATOM 540 C C . GLY A 1 66 ? -9.625 -1.324 10.313 1.00 83.12 66 GLY A C 1
ATOM 541 O O . GLY A 1 66 ? -10.783 -1.464 9.944 1.00 83.12 66 GLY A O 1
ATOM 542 N N . LEU A 1 67 ? -8.645 -1.012 9.459 1.00 83.56 67 LEU A N 1
ATOM 543 C CA . LEU A 1 67 ? -8.810 -1.061 8.005 1.00 83.56 67 LEU A CA 1
ATOM 544 C C . LEU A 1 67 ? -8.763 -2.505 7.532 1.00 83.56 67 LEU A C 1
ATOM 546 O O . LEU A 1 67 ? -9.643 -2.905 6.781 1.00 83.56 67 LEU A O 1
ATOM 550 N N . GLU A 1 68 ? -7.794 -3.276 8.023 1.00 83.12 68 GLU A N 1
ATOM 551 C CA . GLU A 1 68 ? -7.690 -4.714 7.786 1.00 83.12 68 GLU A CA 1
ATOM 552 C C . GLU A 1 68 ? -9.007 -5.418 8.141 1.00 83.12 68 GLU A C 1
ATOM 554 O O . GLU A 1 68 ? -9.592 -6.068 7.287 1.00 83.12 68 GLU A O 1
ATOM 559 N N . GLU A 1 69 ? -9.554 -5.208 9.341 1.00 82.94 69 GLU A N 1
ATOM 560 C CA . GLU A 1 69 ? -10.827 -5.803 9.771 1.00 82.94 69 GLU A CA 1
ATOM 561 C C . GLU A 1 69 ? -12.011 -5.362 8.896 1.00 82.94 69 GLU A C 1
ATOM 563 O O . GLU A 1 69 ? -12.838 -6.187 8.505 1.00 82.94 69 GLU A O 1
ATOM 568 N N . CYS A 1 70 ? -12.084 -4.075 8.537 1.00 81.50 70 CYS A N 1
ATOM 569 C CA . CYS A 1 70 ? -13.154 -3.568 7.675 1.00 81.50 70 CYS A CA 1
ATOM 570 C C . CYS A 1 70 ? -13.078 -4.125 6.246 1.00 81.50 70 CYS A C 1
ATOM 572 O O . CYS A 1 70 ? -14.111 -4.229 5.585 1.00 81.50 70 CYS A O 1
ATOM 574 N N . LEU A 1 71 ? -11.877 -4.446 5.759 1.00 79.62 71 LEU A N 1
ATOM 575 C CA . LEU A 1 71 ? -11.624 -4.811 4.364 1.00 79.62 71 LEU A CA 1
ATOM 576 C C . LEU A 1 71 ? -11.369 -6.311 4.162 1.00 79.62 71 LEU A C 1
ATOM 578 O O . LEU A 1 71 ? -11.511 -6.787 3.042 1.00 79.62 71 LEU A O 1
ATOM 582 N N . CYS A 1 72 ? -11.095 -7.079 5.220 1.00 71.69 72 CYS A N 1
ATOM 583 C CA . CYS A 1 72 ? -10.810 -8.521 5.172 1.00 71.69 72 CYS A CA 1
ATOM 584 C C . CYS A 1 72 ? -11.950 -9.338 4.537 1.00 71.69 72 CYS A C 1
ATOM 586 O O . CYS A 1 72 ? -11.720 -10.350 3.876 1.00 71.69 72 CYS A O 1
ATOM 588 N N . HIS A 1 73 ? -13.196 -8.882 4.687 1.00 71.12 73 HIS A N 1
ATOM 589 C CA . HIS A 1 73 ? -14.371 -9.536 4.099 1.00 71.12 73 HIS A CA 1
ATOM 590 C C . HIS A 1 73 ? -14.800 -8.957 2.750 1.00 71.12 73 HIS A C 1
ATOM 592 O O . HIS A 1 73 ? -15.688 -9.510 2.096 1.00 71.12 73 HIS A O 1
ATOM 598 N N . VAL A 1 74 ? -14.199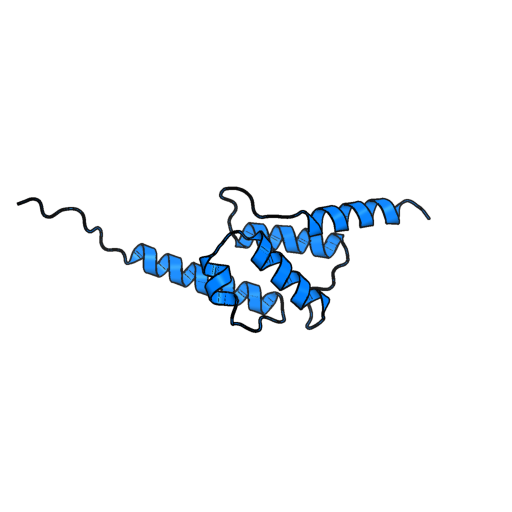 -7.847 2.327 1.00 70.94 74 VAL A N 1
ATOM 599 C CA . VAL A 1 74 ? -14.578 -7.170 1.094 1.00 70.94 74 VAL A CA 1
ATOM 600 C C . VAL A 1 74 ? -13.702 -7.694 -0.036 1.00 70.94 74 VAL A C 1
ATOM 602 O O . VAL A 1 74 ? -12.480 -7.723 0.062 1.00 70.94 74 VAL A O 1
ATOM 605 N N . ARG A 1 75 ? -14.327 -8.129 -1.134 1.00 66.75 75 ARG A N 1
ATOM 606 C CA . ARG A 1 75 ? -13.619 -8.597 -2.336 1.00 66.75 75 ARG A CA 1
ATOM 607 C C . ARG A 1 75 ? -13.088 -7.411 -3.146 1.00 66.75 75 ARG A C 1
ATOM 609 O O . ARG A 1 75 ? -13.455 -7.256 -4.307 1.00 66.75 75 ARG A O 1
ATOM 616 N N . VAL A 1 76 ? -12.241 -6.591 -2.529 1.00 74.44 76 VAL A N 1
ATOM 617 C CA . VAL A 1 76 ? -11.585 -5.473 -3.207 1.00 74.44 76 VAL A CA 1
ATOM 618 C C . VAL A 1 76 ? -10.689 -6.053 -4.290 1.00 74.44 76 VAL A C 1
ATOM 620 O O . VAL A 1 76 ? -9.745 -6.792 -4.007 1.00 74.44 76 VAL A O 1
ATOM 623 N N . SER A 1 77 ? -11.059 -5.797 -5.539 1.00 73.88 77 SER A N 1
ATOM 624 C CA . SER A 1 77 ? -10.404 -6.409 -6.703 1.00 73.88 77 SER A CA 1
ATOM 625 C C . SER A 1 77 ? -9.557 -5.406 -7.484 1.00 73.88 77 SER A C 1
ATOM 627 O O . SER A 1 77 ? -8.806 -5.804 -8.369 1.00 73.88 77 SER A O 1
ATOM 629 N N . ASP A 1 78 ? -9.673 -4.124 -7.142 1.00 79.06 78 ASP A N 1
ATOM 630 C CA . ASP A 1 78 ? -9.086 -3.005 -7.861 1.00 79.06 78 ASP A CA 1
ATOM 631 C C . ASP A 1 78 ? -8.618 -1.901 -6.891 1.00 79.06 78 ASP A C 1
ATOM 633 O O . ASP A 1 78 ? -9.146 -1.732 -5.786 1.00 79.06 78 ASP A O 1
ATOM 637 N N . ILE A 1 79 ? -7.599 -1.151 -7.316 1.00 84.06 79 ILE A N 1
ATOM 638 C CA . ILE A 1 79 ? -6.964 -0.099 -6.520 1.00 84.06 79 ILE A CA 1
ATOM 639 C C . ILE A 1 79 ? -7.872 1.113 -6.274 1.00 84.06 79 ILE A C 1
ATOM 641 O O . ILE A 1 79 ? -7.836 1.693 -5.190 1.00 84.06 79 ILE A O 1
ATOM 645 N N . TYR A 1 80 ? -8.717 1.485 -7.232 1.00 84.50 80 TYR A N 1
ATOM 646 C CA . TYR A 1 80 ? -9.644 2.605 -7.094 1.00 84.50 80 TYR A CA 1
ATOM 647 C C . TYR A 1 80 ? -10.767 2.274 -6.108 1.00 84.50 80 TYR A C 1
ATOM 649 O O . TYR A 1 80 ? -11.188 3.131 -5.325 1.00 84.50 80 TYR A O 1
ATOM 657 N N . GLU A 1 81 ? -11.228 1.020 -6.097 1.00 85.12 81 GLU A N 1
ATOM 658 C CA . GLU A 1 81 ? -12.164 0.533 -5.080 1.00 85.12 81 GLU A CA 1
ATOM 659 C C . GLU A 1 81 ? -11.531 0.593 -3.678 1.00 85.12 81 GLU A C 1
ATOM 661 O O . GLU A 1 81 ? -12.154 1.106 -2.741 1.00 85.12 81 GLU A O 1
ATOM 666 N N . LEU A 1 82 ? -10.269 0.162 -3.549 1.00 86.44 82 LEU A N 1
ATOM 667 C CA . LEU A 1 82 ? -9.510 0.254 -2.299 1.00 86.44 82 LEU A CA 1
ATOM 668 C C . LEU A 1 82 ? -9.403 1.706 -1.804 1.00 86.44 82 LEU A C 1
ATOM 670 O O . LEU A 1 82 ? -9.705 1.990 -0.642 1.00 86.44 82 LEU A O 1
ATOM 674 N N . GLU A 1 83 ? -9.003 2.632 -2.679 1.00 88.75 83 GLU A N 1
ATOM 675 C CA . GLU A 1 83 ? -8.879 4.060 -2.363 1.00 88.75 83 GLU A CA 1
ATOM 676 C C . GLU A 1 83 ? -10.202 4.649 -1.855 1.00 88.75 83 GLU A C 1
ATOM 678 O O . GLU A 1 83 ? -10.228 5.336 -0.826 1.00 88.75 83 GLU A O 1
ATOM 683 N N . GLY A 1 84 ? -11.313 4.340 -2.533 1.00 87.69 84 GLY A N 1
ATOM 684 C CA . GLY A 1 84 ? -12.644 4.808 -2.151 1.00 87.69 84 GLY A CA 1
ATOM 685 C C . GLY A 1 84 ? -13.094 4.284 -0.786 1.00 87.69 84 GLY A C 1
ATOM 686 O O . GLY A 1 84 ? -13.642 5.039 0.025 1.00 87.69 84 GLY A O 1
ATOM 687 N N . MET A 1 85 ? -12.830 3.009 -0.489 1.00 86.88 85 MET A N 1
ATOM 688 C CA . MET A 1 85 ? -13.177 2.424 0.808 1.00 86.88 85 MET A CA 1
ATOM 689 C C . MET A 1 85 ? -12.325 2.989 1.943 1.00 86.88 85 MET A C 1
ATOM 691 O O . MET A 1 85 ? -12.866 3.307 3.005 1.00 86.88 85 MET A O 1
ATOM 695 N N . ILE A 1 86 ? -11.021 3.180 1.721 1.00 88.25 86 ILE A N 1
ATOM 696 C CA . ILE A 1 86 ? -10.132 3.815 2.701 1.00 88.25 86 ILE A CA 1
ATOM 697 C C . ILE A 1 86 ? -10.617 5.235 3.008 1.00 88.25 86 ILE A C 1
ATOM 699 O O . ILE A 1 86 ? -10.771 5.578 4.182 1.00 88.25 86 ILE A O 1
ATOM 703 N N . ASP A 1 87 ? -10.921 6.049 1.991 1.00 90.12 87 ASP A N 1
ATOM 704 C CA . ASP A 1 87 ? -11.461 7.400 2.202 1.00 90.12 87 ASP A CA 1
ATOM 705 C C . ASP A 1 87 ? -12.784 7.358 2.988 1.00 90.12 87 ASP A C 1
ATOM 707 O O . ASP A 1 87 ? -12.969 8.109 3.951 1.00 90.12 87 ASP A O 1
ATOM 711 N N . GLY A 1 88 ? -13.680 6.424 2.657 1.00 88.25 88 GLY A N 1
ATOM 712 C CA . GLY A 1 88 ? -14.934 6.206 3.380 1.00 88.25 88 GLY A CA 1
ATOM 713 C C . GLY A 1 88 ? -14.730 5.884 4.865 1.00 88.25 88 GLY A C 1
ATOM 714 O O . GLY A 1 88 ? -15.328 6.534 5.732 1.00 88.25 88 GLY A O 1
ATOM 715 N N . ILE A 1 89 ? -13.848 4.930 5.174 1.00 87.81 89 ILE A N 1
ATOM 716 C CA . ILE A 1 89 ? -13.542 4.507 6.547 1.00 87.81 89 ILE A CA 1
ATOM 717 C C . ILE A 1 89 ? -12.879 5.645 7.327 1.00 87.81 89 ILE A C 1
ATOM 719 O O . ILE A 1 89 ? -13.276 5.940 8.459 1.00 87.81 89 ILE A O 1
ATOM 723 N N . LEU A 1 90 ? -11.908 6.339 6.730 1.00 87.00 90 LEU A N 1
ATOM 724 C CA . LEU A 1 90 ? -11.226 7.463 7.371 1.00 87.00 90 LEU A CA 1
ATOM 725 C C . LEU A 1 90 ? -12.188 8.626 7.653 1.00 87.00 90 LEU A C 1
ATOM 727 O O . LEU A 1 90 ? -12.158 9.205 8.745 1.00 87.00 90 LEU A O 1
ATOM 731 N N . ARG A 1 91 ? -13.107 8.936 6.729 1.00 89.19 91 ARG A N 1
ATOM 732 C CA . ARG A 1 91 ? -14.168 9.932 6.956 1.00 89.19 91 ARG A CA 1
ATOM 733 C C . ARG A 1 91 ? -15.128 9.510 8.061 1.00 89.19 91 ARG A C 1
ATOM 735 O O . ARG A 1 91 ? -15.505 10.353 8.878 1.00 89.19 91 ARG A O 1
ATOM 742 N N . TYR A 1 92 ? -15.523 8.238 8.100 1.00 86.44 92 TYR A N 1
ATOM 743 C CA . TYR A 1 92 ? -16.375 7.706 9.162 1.00 86.44 92 TYR A CA 1
ATOM 744 C C . TYR A 1 92 ? -15.703 7.850 10.532 1.00 86.44 92 TYR A C 1
ATOM 746 O O . TYR A 1 92 ? -16.288 8.445 11.438 1.00 86.44 92 TYR A O 1
ATOM 754 N N . ARG A 1 93 ? -14.440 7.419 10.656 1.00 85.81 93 ARG A N 1
ATOM 755 C CA . ARG A 1 93 ? -13.641 7.568 11.883 1.00 85.81 93 ARG A CA 1
ATOM 756 C C . ARG A 1 93 ? -13.554 9.025 12.321 1.00 85.81 93 ARG A C 1
ATOM 758 O O . ARG A 1 93 ? -13.843 9.314 13.476 1.00 85.81 93 ARG A O 1
ATOM 765 N N . LYS A 1 94 ? -13.256 9.948 11.399 1.00 85.38 94 LYS A N 1
ATOM 766 C CA . LYS A 1 94 ? -13.175 11.391 11.682 1.00 85.38 94 LYS A CA 1
ATOM 767 C C . LYS A 1 94 ? -14.487 11.960 12.234 1.00 85.38 94 LYS A C 1
ATOM 769 O O . LYS A 1 94 ? -14.469 12.769 13.160 1.00 85.38 94 LYS A O 1
ATOM 774 N N . ARG A 1 95 ? -15.633 11.543 11.680 1.00 85.31 95 ARG A N 1
ATOM 775 C CA . ARG A 1 95 ? -16.961 11.944 12.179 1.00 85.31 95 ARG A CA 1
ATOM 776 C C . ARG A 1 95 ? -17.262 11.345 13.550 1.00 85.31 95 ARG A C 1
ATOM 778 O O . ARG A 1 95 ? -17.866 12.025 14.373 1.00 85.31 95 ARG A O 1
ATOM 785 N N . ASN A 1 96 ? -16.847 10.104 13.795 1.00 77.62 96 ASN A N 1
ATOM 786 C CA . ASN A 1 96 ? -17.099 9.426 15.064 1.00 77.62 96 ASN A CA 1
ATOM 787 C C . ASN A 1 96 ? -16.199 9.961 16.191 1.00 77.62 96 ASN A C 1
ATOM 789 O O . ASN A 1 96 ? -16.678 10.192 17.293 1.00 77.62 96 ASN A O 1
ATOM 793 N N . SER A 1 97 ? -14.936 10.285 15.900 1.00 71.19 97 SER A N 1
ATOM 794 C CA . SER A 1 97 ? -14.030 10.938 16.855 1.00 71.19 97 SER A CA 1
ATOM 795 C C . SER A 1 97 ? -14.451 12.368 17.204 1.00 71.19 97 SER A C 1
ATOM 797 O O . SER A 1 97 ? -14.173 12.836 18.299 1.00 71.19 97 SER A O 1
ATOM 799 N N . ALA A 1 98 ? -15.136 13.069 16.293 1.00 64.19 98 ALA A N 1
ATOM 800 C CA . ALA A 1 98 ? -15.732 14.379 16.576 1.00 64.19 98 ALA A CA 1
ATOM 801 C C . ALA A 1 98 ? -17.031 14.283 17.401 1.00 64.19 98 ALA A C 1
ATOM 803 O O . ALA A 1 98 ? -17.517 15.294 17.903 1.00 64.19 98 ALA A O 1
ATOM 804 N N . ARG A 1 99 ? -17.607 13.079 17.504 1.00 59.41 99 ARG A N 1
ATOM 805 C CA . ARG A 1 99 ? -18.847 12.785 18.227 1.00 59.41 99 ARG A CA 1
ATOM 806 C C . ARG A 1 99 ? -18.635 12.219 19.622 1.00 59.41 99 ARG A C 1
ATOM 808 O O . ARG A 1 99 ? -19.633 12.124 20.322 1.00 59.41 99 ARG A O 1
ATOM 815 N N . GLU A 1 100 ? -17.408 11.886 20.027 1.00 46.09 100 GLU A N 1
ATOM 816 C CA . GLU A 1 100 ? -17.074 11.621 21.431 1.00 46.09 100 GLU A CA 1
ATOM 817 C C . GLU A 1 100 ? -17.382 12.895 22.234 1.00 46.09 100 GLU A C 1
ATOM 819 O O . GLU A 1 100 ? -16.622 13.869 22.160 1.00 46.09 100 GLU A O 1
ATOM 824 N N . PRO A 1 101 ? -18.502 12.951 22.980 1.00 47.44 101 PRO A N 1
ATOM 825 C CA . PRO A 1 101 ? -18.726 14.041 23.900 1.00 47.44 101 PRO A CA 1
ATOM 826 C C . PRO A 1 101 ? -17.649 13.870 24.958 1.00 47.44 101 PRO A C 1
ATOM 828 O O . PRO A 1 101 ? -17.482 12.789 25.520 1.00 47.44 101 PRO A O 1
ATOM 831 N N . SER A 1 102 ? -16.910 14.931 25.234 1.00 49.94 102 SER A N 1
ATOM 832 C CA . SER A 1 102 ? -16.026 15.010 26.382 1.00 49.94 102 SER A CA 1
ATOM 833 C C . SER A 1 102 ? -16.780 14.601 27.657 1.00 49.94 102 SER A C 1
ATOM 835 O O . SER A 1 102 ? -17.386 15.441 28.319 1.00 49.94 102 SER A O 1
ATOM 837 N N . LEU A 1 103 ? -16.722 13.323 28.043 1.00 51.81 103 LEU A N 1
ATOM 838 C CA . LEU A 1 103 ? -17.067 12.848 29.382 1.00 51.81 103 LEU A CA 1
ATOM 839 C C . LEU A 1 103 ? -15.926 13.247 30.329 1.00 51.81 103 LEU A C 1
ATOM 841 O O . LEU A 1 103 ? -15.160 12.443 30.850 1.00 51.81 103 LEU A O 1
ATOM 845 N N . ARG A 1 104 ? -15.788 14.558 30.508 1.00 52.78 104 ARG A N 1
ATOM 846 C CA . ARG A 1 104 ? -15.011 15.246 31.539 1.00 52.78 104 ARG A CA 1
ATOM 847 C C . ARG A 1 104 ? -15.833 16.494 31.855 1.00 52.78 104 ARG A C 1
ATOM 849 O O . ARG A 1 104 ? -15.990 17.329 30.983 1.00 52.78 104 ARG A O 1
ATOM 856 N N . ARG A 1 105 ? -16.396 16.733 33.031 1.00 50.00 105 ARG A N 1
ATOM 857 C CA . ARG A 1 105 ? -16.314 16.138 34.365 1.00 50.00 105 ARG A CA 1
ATOM 858 C C . ARG A 1 105 ? -17.611 16.574 35.057 1.00 50.00 105 ARG A C 1
ATOM 860 O O . ARG A 1 105 ? -17.805 17.775 35.202 1.00 50.00 105 ARG A O 1
ATOM 867 N N . TYR A 1 106 ? -18.442 15.656 35.5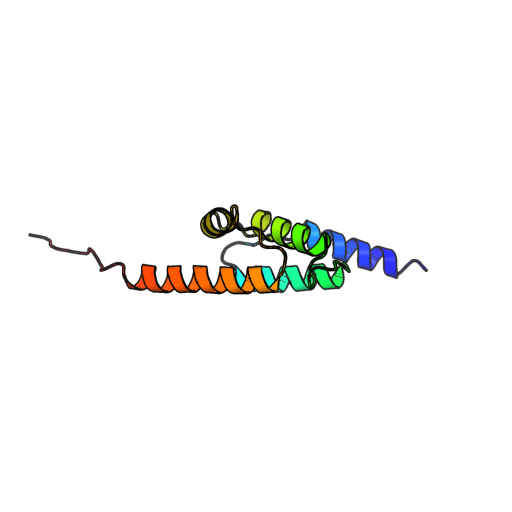39 1.00 47.06 106 TYR A N 1
ATOM 868 C CA . TYR A 1 106 ? -19.253 15.972 36.716 1.00 47.06 106 TYR A CA 1
ATOM 869 C C . TYR A 1 106 ? -18.408 15.560 37.917 1.00 47.06 106 TYR A C 1
ATOM 871 O O . TYR A 1 106 ? -18.182 14.374 38.150 1.00 47.06 106 TYR A O 1
ATOM 879 N N . ARG A 1 107 ? -17.842 16.547 38.612 1.00 54.03 107 ARG A N 1
ATOM 880 C CA . ARG A 1 107 ? -17.340 16.353 39.969 1.00 54.03 107 ARG A CA 1
ATOM 881 C C . ARG A 1 107 ? -18.390 16.988 40.873 1.00 54.03 107 ARG A C 1
ATOM 883 O O . ARG A 1 107 ? -18.676 18.170 40.710 1.00 54.03 107 ARG A O 1
ATOM 890 N N . ILE A 1 108 ? -19.002 16.125 41.678 1.00 59.34 108 ILE A N 1
ATOM 891 C CA . ILE A 1 108 ? -19.928 16.425 42.774 1.00 59.34 108 ILE A CA 1
ATOM 892 C C . ILE A 1 108 ? -19.260 17.409 43.736 1.00 59.34 108 ILE A C 1
ATOM 894 O O . ILE A 1 108 ? -18.024 17.267 43.922 1.00 59.34 108 ILE A O 1
#